Protein AF-X1G395-F1 (afdb_monomer)

Foldseek 3Di:
DVVVVVVVLVVVVVVVVVVVVVLVVVCVVVVADKDKDKDAADPDPDPPCVVPDDDDHQDPVQLVVLQDPPWDWDDDDVRMIMIMGTRDDPVNVVVSVVSSRD

Solvent-accessible surface area (backbone atoms only — not comparable to full-atom values): 6179 Å² total; per-residue (Å²): 114,69,66,59,53,52,51,53,53,50,55,52,50,52,53,53,51,50,57,51,50,52,49,53,53,48,27,64,74,70,72,47,49,60,36,78,47,79,45,76,59,73,86,74,75,56,95,75,58,77,81,72,71,90,76,88,84,67,54,68,71,59,42,59,73,67,54,51,94,78,40,48,77,49,70,76,54,95,49,28,36,40,35,40,33,66,77,19,50,77,63,52,44,50,54,48,52,57,61,55,70,111

Mean predicted aligned error: 9.69 Å

Structure (mmCIF, N/CA/C/O backbone):
data_AF-X1G395-F1
#
_entry.id   AF-X1G395-F1
#
loop_
_atom_site.group_PDB
_atom_site.id
_atom_site.type_symbol
_atom_site.label_atom_id
_atom_site.label_alt_id
_atom_site.label_comp_id
_atom_site.label_asym_id
_atom_site.label_entity_id
_atom_site.label_seq_id
_atom_site.pdbx_PDB_ins_code
_atom_site.Cartn_x
_atom_site.Cartn_y
_atom_site.Cartn_z
_atom_site.occupancy
_atom_site.B_iso_or_equiv
_atom_site.auth_seq_id
_atom_site.auth_comp_id
_atom_site.auth_asym_id
_atom_site.auth_atom_id
_atom_site.pdbx_PDB_model_num
ATOM 1 N N . MET A 1 1 ? 4.518 5.302 30.237 1.00 56.44 1 MET A N 1
ATOM 2 C CA . MET A 1 1 ? 3.521 4.771 29.270 1.00 56.44 1 MET A CA 1
ATOM 3 C C . MET A 1 1 ? 3.435 5.590 27.971 1.00 56.44 1 MET A C 1
ATOM 5 O O . MET A 1 1 ? 3.397 4.990 26.906 1.00 56.44 1 MET A O 1
ATOM 9 N N . LEU A 1 2 ? 3.450 6.933 28.022 1.00 60.09 2 LEU A N 1
ATOM 10 C CA . LEU A 1 2 ? 3.392 7.805 26.828 1.00 60.09 2 LEU A CA 1
ATOM 11 C C . LEU A 1 2 ? 4.622 7.679 25.901 1.00 60.09 2 LEU A C 1
ATOM 13 O O . LEU A 1 2 ? 4.488 7.622 24.681 1.00 60.09 2 LEU A O 1
ATOM 17 N N . GLU A 1 3 ? 5.811 7.588 26.498 1.00 67.56 3 GLU A N 1
ATOM 18 C CA . GLU A 1 3 ? 7.104 7.384 25.821 1.00 67.56 3 GLU A CA 1
ATOM 19 C C . GLU A 1 3 ? 7.132 6.076 25.013 1.00 67.56 3 GLU A C 1
ATOM 21 O O . GLU A 1 3 ? 7.524 6.058 23.849 1.00 67.56 3 GLU A O 1
ATOM 26 N N . PHE A 1 4 ? 6.605 4.993 25.593 1.00 64.38 4 PHE A N 1
ATOM 27 C CA . PHE A 1 4 ? 6.500 3.682 24.947 1.00 64.38 4 PHE A CA 1
ATOM 28 C C . PHE A 1 4 ? 5.599 3.722 23.703 1.00 64.38 4 PHE A C 1
ATOM 30 O O . PHE A 1 4 ? 5.941 3.174 22.658 1.00 64.38 4 PHE A O 1
ATOM 37 N N . TRP A 1 5 ? 4.473 4.440 23.776 1.00 61.09 5 TRP A N 1
ATOM 38 C CA . TRP A 1 5 ? 3.594 4.646 22.623 1.00 61.09 5 TRP A CA 1
ATOM 39 C C . TRP A 1 5 ? 4.253 5.481 21.523 1.00 61.09 5 TRP A C 1
ATOM 41 O O . TRP A 1 5 ? 4.086 5.156 20.349 1.00 61.09 5 TRP A O 1
ATOM 51 N N . LYS A 1 6 ? 5.014 6.527 21.875 1.00 68.56 6 LYS A N 1
ATOM 52 C CA . LYS A 1 6 ? 5.782 7.327 20.905 1.00 68.56 6 LYS A CA 1
ATOM 53 C C . LYS A 1 6 ? 6.865 6.492 20.217 1.00 68.56 6 LYS A C 1
ATOM 55 O O . LYS A 1 6 ? 6.965 6.542 18.993 1.00 68.56 6 LYS A O 1
ATOM 60 N N . ALA A 1 7 ? 7.609 5.686 20.972 1.00 70.06 7 ALA A N 1
ATOM 61 C CA . ALA A 1 7 ? 8.629 4.786 20.435 1.00 70.06 7 ALA A CA 1
ATOM 62 C C . ALA A 1 7 ? 8.023 3.741 19.482 1.00 70.06 7 ALA A C 1
ATOM 64 O O . ALA A 1 7 ? 8.509 3.565 18.367 1.00 70.06 7 ALA A O 1
ATOM 65 N N . MET A 1 8 ? 6.892 3.141 19.863 1.00 66.38 8 MET A N 1
ATOM 66 C CA . MET A 1 8 ? 6.134 2.218 19.011 1.00 66.38 8 MET A CA 1
ATOM 67 C C . MET A 1 8 ? 5.600 2.883 17.735 1.00 66.38 8 MET A C 1
ATOM 69 O O . MET A 1 8 ? 5.618 2.262 16.674 1.00 66.38 8 MET A O 1
ATOM 73 N N . LYS A 1 9 ? 5.128 4.141 17.798 1.00 65.94 9 LYS A N 1
ATOM 74 C CA . LYS A 1 9 ? 4.733 4.890 16.587 1.00 65.94 9 LYS A CA 1
ATOM 75 C C . LYS A 1 9 ? 5.921 5.070 15.645 1.00 65.94 9 LYS A C 1
ATOM 77 O O . LYS A 1 9 ? 5.770 4.880 14.444 1.00 65.94 9 LYS A O 1
ATOM 82 N N . LYS A 1 10 ? 7.074 5.448 16.203 1.00 74.00 10 LYS A N 1
ATOM 83 C CA . LYS A 1 10 ? 8.287 5.761 15.448 1.00 74.00 10 LYS A CA 1
ATOM 84 C C . LYS A 1 10 ? 8.846 4.527 14.740 1.00 74.00 10 LYS A C 1
ATOM 86 O O . LYS A 1 10 ? 9.038 4.579 13.534 1.00 74.00 10 LYS A O 1
ATOM 91 N N . GLN A 1 11 ? 8.985 3.406 15.449 1.00 74.38 11 GLN A N 1
ATOM 92 C CA . GLN A 1 11 ? 9.445 2.142 14.857 1.00 74.38 11 GLN A CA 1
ATOM 93 C C . GLN A 1 11 ? 8.529 1.664 13.721 1.00 74.38 11 GLN A C 1
ATOM 95 O O . GLN A 1 11 ? 9.000 1.266 12.663 1.00 74.38 11 GLN A O 1
ATOM 100 N N . ARG A 1 12 ? 7.205 1.758 13.898 1.00 72.00 12 ARG A N 1
ATOM 101 C CA . ARG A 1 12 ? 6.238 1.374 12.853 1.00 72.00 12 ARG A CA 1
ATOM 102 C C . ARG A 1 12 ? 6.313 2.277 11.627 1.00 72.00 12 ARG A C 1
ATOM 104 O O . ARG A 1 12 ? 6.220 1.790 10.508 1.00 72.00 12 ARG A O 1
ATOM 111 N N . PHE A 1 13 ? 6.498 3.578 11.835 1.00 75.19 13 PHE A N 1
ATOM 112 C CA . PHE A 1 13 ? 6.691 4.525 10.742 1.00 75.19 13 PHE A CA 1
ATOM 113 C C . PHE A 1 13 ? 7.983 4.231 9.966 1.00 75.19 13 PHE A C 1
ATOM 115 O O . PHE A 1 13 ? 7.976 4.234 8.740 1.00 75.19 13 PHE A O 1
ATOM 122 N N . GLU A 1 14 ? 9.068 3.901 10.666 1.00 80.75 14 GLU A N 1
ATOM 123 C CA . GLU A 1 14 ? 10.330 3.482 10.045 1.00 80.75 14 GLU A CA 1
ATOM 124 C C . GLU A 1 14 ? 10.162 2.192 9.222 1.00 80.75 14 GLU A C 1
ATOM 126 O O . GLU A 1 14 ? 10.677 2.102 8.109 1.00 80.75 14 GLU A O 1
ATOM 131 N N . GLU A 1 15 ? 9.385 1.215 9.704 1.00 79.62 15 GLU A N 1
ATOM 132 C CA . GLU A 1 15 ? 9.054 0.006 8.935 1.00 79.62 15 GLU A CA 1
ATOM 133 C C . GLU A 1 15 ? 8.221 0.295 7.676 1.00 79.62 15 GLU A C 1
ATOM 135 O O . GLU A 1 15 ? 8.449 -0.325 6.632 1.00 79.62 15 GLU A O 1
ATOM 140 N N . GLU A 1 16 ? 7.247 1.207 7.761 1.00 78.44 16 GLU A N 1
ATOM 141 C CA . GLU A 1 16 ? 6.434 1.638 6.616 1.00 78.44 16 GLU A CA 1
ATOM 142 C C . GLU A 1 16 ? 7.306 2.295 5.544 1.00 78.44 16 GLU A C 1
ATOM 144 O O . GLU A 1 16 ? 7.259 1.893 4.378 1.00 78.44 16 GLU A O 1
ATOM 149 N N . VAL A 1 17 ? 8.138 3.258 5.952 1.00 82.88 17 VAL A N 1
ATOM 150 C CA . VAL A 1 17 ? 9.069 3.967 5.067 1.00 82.88 17 VAL A CA 1
ATOM 151 C C . VAL A 1 17 ? 10.020 2.979 4.406 1.00 82.88 17 VAL A C 1
ATOM 153 O O . VAL A 1 17 ? 10.112 2.960 3.181 1.00 82.88 17 VAL A O 1
ATOM 156 N N . LYS A 1 18 ? 10.631 2.080 5.184 1.00 87.31 18 LYS A N 1
ATOM 157 C CA . LYS A 1 18 ? 11.569 1.083 4.662 1.00 87.31 18 LYS A CA 1
ATOM 158 C C . LYS A 1 18 ? 10.942 0.196 3.586 1.00 87.31 18 LYS A C 1
ATOM 160 O O . LYS A 1 18 ? 11.543 -0.016 2.540 1.00 87.31 18 LYS A O 1
ATOM 165 N N . LYS A 1 19 ? 9.714 -0.296 3.791 1.00 84.19 19 LYS A N 1
ATOM 166 C CA . LYS A 1 19 ? 9.022 -1.142 2.797 1.00 84.19 19 LYS A CA 1
ATOM 167 C C . LYS A 1 19 ? 8.706 -0.397 1.502 1.00 84.19 19 LYS A C 1
ATOM 169 O O . LYS A 1 19 ? 8.754 -1.001 0.430 1.00 84.19 19 LYS A O 1
ATOM 174 N N . ILE A 1 20 ? 8.359 0.885 1.600 1.00 84.69 20 ILE A N 1
ATOM 175 C CA . ILE A 1 20 ? 8.095 1.733 0.434 1.00 84.69 20 ILE A CA 1
ATOM 176 C C . ILE A 1 20 ? 9.406 2.041 -0.295 1.00 84.69 20 ILE A C 1
ATOM 178 O O . ILE A 1 20 ? 9.467 1.899 -1.513 1.00 84.69 20 ILE A O 1
ATOM 182 N N . GLU A 1 21 ? 10.464 2.397 0.430 1.00 87.75 21 GLU A N 1
ATOM 183 C CA . GLU A 1 21 ? 11.796 2.643 -0.128 1.00 87.75 21 GLU A CA 1
ATOM 184 C C . GLU A 1 21 ? 12.373 1.403 -0.814 1.00 87.75 21 GLU A C 1
ATOM 186 O O . GLU A 1 21 ? 12.909 1.505 -1.917 1.00 87.75 21 GLU A O 1
ATOM 191 N N . ASP A 1 22 ? 12.206 0.222 -0.219 1.00 89.19 22 ASP A N 1
ATOM 192 C CA . ASP A 1 22 ? 12.599 -1.049 -0.826 1.00 89.19 22 ASP A CA 1
ATOM 193 C C . ASP A 1 22 ? 11.880 -1.277 -2.163 1.00 89.19 22 ASP A C 1
ATOM 195 O O . ASP A 1 22 ? 12.493 -1.737 -3.132 1.00 89.19 22 ASP A O 1
ATOM 199 N N . GLU A 1 23 ? 10.592 -0.929 -2.250 1.00 86.44 23 GLU A N 1
ATOM 200 C CA . GLU A 1 23 ? 9.833 -1.032 -3.496 1.00 86.44 23 GLU A CA 1
ATOM 201 C C . GLU A 1 23 ? 10.263 0.021 -4.524 1.00 86.44 23 GLU A C 1
ATOM 203 O O . GLU A 1 23 ? 10.443 -0.329 -5.687 1.00 86.44 23 GLU A O 1
ATOM 208 N N . ILE A 1 24 ? 10.524 1.267 -4.112 1.00 88.94 24 ILE A N 1
ATOM 209 C CA . ILE A 1 24 ? 11.087 2.319 -4.981 1.00 88.94 24 ILE A CA 1
ATOM 210 C C . ILE A 1 24 ? 12.440 1.873 -5.547 1.00 88.94 24 ILE A C 1
ATOM 212 O O . ILE A 1 24 ? 12.723 2.035 -6.734 1.00 88.94 24 ILE A O 1
ATOM 216 N N . ASN A 1 25 ? 13.296 1.296 -4.707 1.00 91.25 25 ASN A N 1
ATOM 217 C CA . ASN A 1 25 ? 14.606 0.816 -5.122 1.00 91.25 25 ASN A CA 1
ATOM 218 C C . ASN A 1 25 ? 14.483 -0.349 -6.107 1.00 91.25 25 ASN A C 1
ATOM 220 O O . ASN A 1 25 ? 15.198 -0.382 -7.110 1.00 91.25 25 ASN A O 1
ATOM 224 N N . ARG A 1 26 ? 13.556 -1.284 -5.873 1.00 88.50 26 ARG A N 1
ATOM 225 C CA . ARG A 1 26 ? 13.257 -2.358 -6.829 1.00 88.50 26 ARG A CA 1
ATOM 226 C C . ARG A 1 26 ? 12.695 -1.818 -8.139 1.00 88.50 26 ARG A C 1
ATOM 228 O O . ARG A 1 26 ? 13.162 -2.233 -9.195 1.00 88.50 26 ARG A O 1
ATOM 235 N N . SER A 1 27 ? 11.765 -0.871 -8.087 1.00 89.31 27 SER A N 1
ATOM 236 C CA . SER A 1 27 ? 11.140 -0.295 -9.276 1.00 89.31 27 SER A CA 1
ATOM 237 C C . SER A 1 27 ? 12.166 0.410 -10.163 1.00 89.31 27 SER A C 1
ATOM 239 O O . SER A 1 27 ? 12.140 0.241 -11.378 1.00 89.31 27 SER A O 1
ATOM 241 N N . LYS A 1 28 ? 13.128 1.121 -9.556 1.00 91.00 28 LYS A N 1
ATOM 242 C CA . LYS A 1 28 ? 14.273 1.725 -10.255 1.00 91.00 28 LYS A CA 1
ATOM 243 C C . LYS A 1 28 ? 15.210 0.674 -10.852 1.00 91.00 28 LYS A C 1
ATOM 245 O O . LYS A 1 28 ? 15.610 0.811 -12.001 1.00 91.00 28 LYS A O 1
ATOM 250 N N . ARG A 1 29 ? 15.553 -0.375 -10.094 1.00 91.81 29 ARG A N 1
ATOM 251 C CA . ARG A 1 29 ? 16.467 -1.446 -10.547 1.00 91.81 29 ARG A CA 1
ATOM 252 C C . ARG A 1 29 ? 15.907 -2.252 -11.716 1.00 91.81 29 ARG A C 1
ATOM 254 O O . ARG A 1 29 ? 16.656 -2.619 -12.609 1.00 91.81 29 ARG A O 1
ATOM 261 N N . PHE A 1 30 ? 14.610 -2.540 -11.692 1.00 88.81 30 PHE A N 1
ATOM 262 C CA . PHE A 1 30 ? 13.944 -3.397 -12.675 1.00 88.81 30 PHE A CA 1
ATOM 263 C C . PHE A 1 30 ? 13.097 -2.613 -13.689 1.00 88.81 30 PHE A C 1
ATOM 265 O O . PHE A 1 30 ? 12.371 -3.223 -14.467 1.00 88.81 30 PHE A O 1
ATOM 272 N N . ASN A 1 31 ? 13.178 -1.279 -13.671 1.00 90.81 31 ASN A N 1
ATOM 273 C CA . ASN A 1 31 ? 12.470 -0.366 -14.567 1.00 90.81 31 ASN A CA 1
ATOM 274 C C . ASN A 1 31 ? 10.963 -0.670 -14.713 1.00 90.81 31 ASN A C 1
ATOM 276 O O . ASN A 1 31 ? 10.451 -0.836 -15.820 1.00 90.81 31 ASN A O 1
ATOM 280 N N . TYR A 1 32 ? 10.244 -0.757 -13.590 1.00 88.75 32 TYR A N 1
ATOM 281 C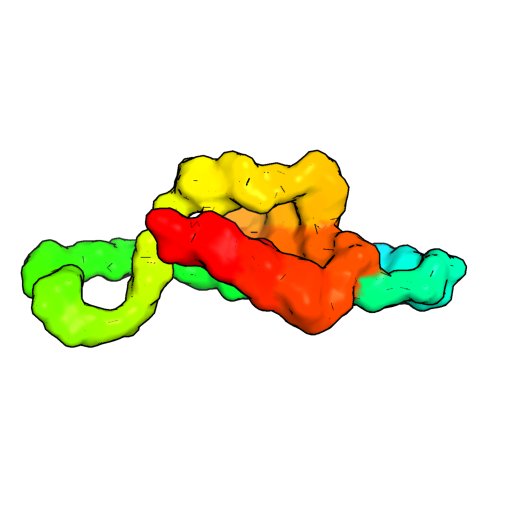 CA . TYR A 1 32 ? 8.785 -0.919 -13.584 1.00 88.75 32 TYR A CA 1
ATOM 282 C C . TYR A 1 32 ? 8.081 0.184 -12.793 1.00 88.75 32 TYR A C 1
ATOM 284 O O . TYR A 1 32 ? 8.650 0.807 -11.899 1.00 88.75 32 TYR A O 1
ATOM 292 N N . SER A 1 33 ? 6.802 0.394 -13.105 1.00 87.44 33 SER A N 1
ATOM 293 C CA . SER A 1 33 ? 5.901 1.240 -12.315 1.00 87.44 33 SER A CA 1
ATOM 294 C C . SER A 1 33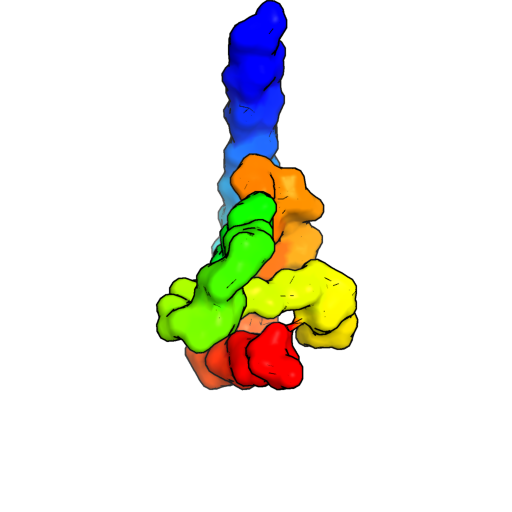 ? 5.151 0.403 -11.286 1.00 87.44 33 SER A C 1
ATOM 296 O O . SER A 1 33 ? 4.836 -0.759 -11.537 1.00 87.44 33 SER A O 1
ATOM 298 N N . PHE A 1 34 ? 4.853 0.980 -10.129 1.00 89.88 34 PHE A N 1
ATOM 299 C CA . PHE A 1 34 ? 4.064 0.322 -9.095 1.00 89.88 34 PHE A CA 1
ATOM 300 C C . PHE A 1 34 ? 3.046 1.286 -8.496 1.00 89.88 34 PHE A C 1
ATOM 302 O O . PHE A 1 34 ? 3.217 2.506 -8.538 1.00 89.88 34 PHE A O 1
ATOM 309 N N . GLY A 1 35 ? 1.978 0.724 -7.939 1.00 86.25 35 GLY A N 1
ATOM 310 C CA . GLY A 1 35 ? 0.941 1.472 -7.242 1.00 86.25 35 GLY A CA 1
ATOM 311 C C . GLY A 1 35 ? 1.024 1.282 -5.735 1.00 86.25 35 GLY A C 1
ATOM 312 O O . GLY A 1 35 ? 1.341 0.195 -5.259 1.00 86.25 35 GLY A O 1
ATOM 313 N N . ILE A 1 36 ? 0.673 2.322 -4.982 1.00 84.75 36 ILE A N 1
ATOM 314 C CA . ILE A 1 36 ? 0.404 2.217 -3.547 1.00 84.75 36 ILE A CA 1
ATOM 315 C C . ILE A 1 36 ? -1.050 2.620 -3.318 1.00 84.75 36 ILE A C 1
ATOM 317 O O . ILE A 1 36 ? -1.491 3.676 -3.773 1.00 84.75 36 ILE A O 1
ATOM 321 N N . ILE A 1 37 ? -1.796 1.780 -2.608 1.00 83.19 37 ILE A N 1
ATOM 322 C CA . ILE A 1 37 ? -3.146 2.078 -2.142 1.00 83.19 37 ILE A CA 1
ATOM 323 C C . ILE A 1 37 ? -3.120 2.123 -0.623 1.00 83.19 37 ILE A C 1
ATOM 325 O O . ILE A 1 37 ? -2.649 1.199 0.038 1.00 83.19 37 ILE A O 1
ATOM 329 N N . VAL A 1 38 ? -3.654 3.213 -0.086 1.00 80.19 38 VAL A N 1
ATOM 330 C CA . VAL A 1 38 ? -3.811 3.432 1.346 1.00 80.19 38 VAL A CA 1
ATOM 331 C C . VAL A 1 38 ? -5.285 3.255 1.682 1.00 80.19 38 VAL A C 1
ATOM 333 O O . VAL A 1 38 ? -6.138 3.904 1.078 1.00 80.19 38 VAL A O 1
ATOM 336 N N . VAL A 1 39 ? -5.586 2.355 2.614 1.00 75.81 39 VAL A N 1
ATOM 337 C CA . VAL A 1 39 ? -6.951 2.050 3.049 1.00 75.81 39 VAL A CA 1
ATOM 338 C C . VAL A 1 39 ? -7.076 2.376 4.529 1.00 75.81 39 VAL A C 1
ATOM 340 O O . VAL A 1 39 ? -6.498 1.690 5.371 1.00 75.81 39 VAL A O 1
ATOM 343 N N . ASP A 1 40 ? -7.852 3.407 4.842 1.00 71.94 40 ASP A N 1
ATOM 344 C CA . ASP A 1 40 ? -8.168 3.784 6.217 1.00 71.94 40 ASP A CA 1
ATOM 345 C C . ASP A 1 40 ? -9.411 3.029 6.716 1.00 71.94 40 ASP A C 1
ATOM 347 O O . ASP A 1 40 ? -10.471 3.027 6.091 1.00 71.94 40 ASP A O 1
ATOM 351 N N . ILE A 1 41 ? -9.279 2.375 7.869 1.00 66.81 41 ILE A N 1
ATOM 352 C CA . ILE A 1 41 ? -10.355 1.688 8.579 1.00 66.81 41 ILE A CA 1
ATOM 353 C C . ILE A 1 41 ? -11.085 2.724 9.433 1.00 66.81 41 ILE A C 1
ATOM 355 O O . ILE A 1 41 ? -10.594 3.170 10.476 1.00 66.81 41 ILE A O 1
ATOM 359 N N . SER A 1 42 ? -12.302 3.070 9.026 1.00 62.12 42 SER A N 1
ATOM 360 C CA . SER A 1 42 ? -13.224 3.788 9.902 1.00 62.12 42 SER A CA 1
ATOM 361 C C . SER A 1 42 ? -13.762 2.838 10.979 1.00 62.12 42 SER A C 1
ATOM 363 O O . SER A 1 42 ? -14.281 1.771 10.662 1.00 62.12 42 SER A O 1
ATOM 365 N N . LEU A 1 43 ? -13.660 3.223 12.258 1.00 56.03 43 LEU A N 1
ATOM 366 C CA . LEU A 1 43 ? -14.378 2.551 13.358 1.00 56.03 43 LEU A CA 1
ATOM 367 C C . LEU A 1 43 ? -15.850 2.982 13.441 1.00 56.03 43 LEU A C 1
ATOM 369 O O . LEU A 1 43 ? -16.626 2.373 14.173 1.00 56.03 43 LEU A O 1
ATOM 373 N N . ALA A 1 44 ? -16.240 4.034 12.723 1.00 51.34 44 ALA A N 1
ATOM 374 C CA . ALA A 1 44 ? -17.624 4.458 12.656 1.00 51.34 44 ALA A CA 1
ATOM 375 C C . ALA A 1 44 ? -18.332 3.646 11.566 1.00 51.34 44 ALA A C 1
ATOM 377 O O . ALA A 1 44 ? -18.315 4.017 10.396 1.00 51.34 44 ALA A O 1
ATOM 378 N N . ALA A 1 45 ? -18.979 2.552 11.958 1.00 49.22 45 ALA A N 1
ATOM 379 C CA . ALA A 1 45 ? -20.258 2.226 11.348 1.00 49.22 45 ALA A CA 1
ATOM 380 C C . ALA A 1 45 ? -21.310 3.007 12.151 1.00 49.22 45 AL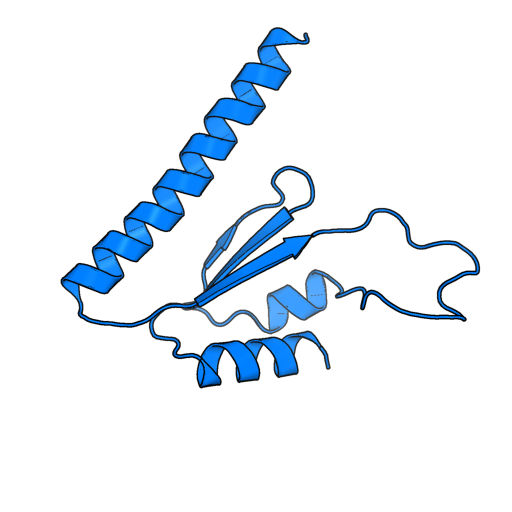A A C 1
ATOM 382 O O . ALA A 1 45 ? -21.591 2.633 13.293 1.00 49.22 45 ALA A O 1
ATOM 383 N N . PRO A 1 46 ? -21.851 4.128 11.645 1.00 42.19 46 PRO A N 1
ATOM 384 C CA . PRO A 1 46 ? -22.908 4.809 12.364 1.00 42.19 46 PRO A CA 1
ATOM 385 C C . PRO A 1 46 ? -24.150 3.917 12.303 1.00 42.19 46 PRO A C 1
ATOM 387 O O . PRO A 1 46 ? -24.674 3.659 11.217 1.00 42.19 46 PRO A O 1
ATOM 390 N N . LYS A 1 47 ? -24.612 3.435 13.466 1.00 44.41 47 LYS A N 1
ATOM 391 C CA . LYS A 1 47 ? -25.939 2.826 13.643 1.00 44.41 47 LYS A CA 1
ATOM 392 C C . LYS A 1 47 ? -26.990 3.861 13.199 1.00 44.41 47 LYS A C 1
ATOM 394 O O . LYS A 1 47 ? -27.421 4.669 14.007 1.00 44.41 47 LYS A O 1
ATOM 399 N N . GLY A 1 48 ? -27.314 3.905 11.904 1.00 41.69 48 GLY A N 1
ATOM 400 C CA . GLY A 1 48 ? -28.340 4.782 11.322 1.00 41.69 48 GLY A CA 1
ATOM 401 C C . GLY A 1 48 ? -27.934 5.622 10.097 1.00 41.69 48 GLY A C 1
ATOM 402 O O . GLY A 1 48 ? -28.813 5.982 9.326 1.00 41.69 48 GLY A O 1
ATOM 403 N N . ILE A 1 49 ? -26.643 5.902 9.850 1.00 40.78 49 ILE A N 1
ATOM 404 C CA . ILE A 1 49 ? -26.194 6.837 8.775 1.00 40.78 49 ILE A CA 1
ATOM 405 C C . ILE A 1 49 ? -25.568 6.103 7.561 1.00 40.78 49 ILE A C 1
ATOM 407 O O . ILE A 1 49 ? -25.116 6.721 6.602 1.00 40.78 49 ILE A O 1
ATOM 411 N N . SER A 1 50 ? -25.629 4.765 7.504 1.00 45.62 50 SER A N 1
ATOM 412 C CA . SER A 1 50 ? -25.445 4.038 6.229 1.00 45.62 50 SER A CA 1
ATOM 413 C C . SER A 1 50 ? -26.513 4.397 5.185 1.00 45.62 50 SER A C 1
ATOM 415 O O . SER A 1 50 ? -26.304 4.175 3.996 1.00 45.62 50 SER A O 1
ATOM 417 N N . ALA A 1 51 ? -27.637 4.970 5.625 1.00 41.44 51 ALA A N 1
ATOM 418 C CA . ALA A 1 51 ? -28.793 5.279 4.795 1.00 41.44 51 ALA A CA 1
ATOM 419 C C . ALA A 1 51 ? -28.651 6.552 3.929 1.00 41.44 51 ALA A C 1
ATOM 421 O O . ALA A 1 51 ? -29.483 6.755 3.054 1.00 41.44 51 ALA A O 1
ATOM 422 N N . LEU A 1 52 ? -27.619 7.392 4.132 1.00 38.66 52 LEU A N 1
ATOM 423 C CA . LEU A 1 52 ? -27.471 8.697 3.447 1.00 38.66 52 LEU A CA 1
ATOM 424 C C . LEU A 1 52 ? -26.168 8.893 2.622 1.00 38.66 52 LEU A C 1
ATOM 426 O O . LEU A 1 52 ? -26.127 9.835 1.838 1.00 38.66 52 LEU A O 1
ATOM 430 N N . MET A 1 53 ? -25.171 7.980 2.697 1.00 44.47 53 MET A N 1
ATOM 431 C CA . MET A 1 53 ? -23.852 8.001 1.983 1.00 44.47 53 MET A CA 1
ATOM 432 C C . MET A 1 53 ? -22.932 9.223 2.306 1.00 44.47 53 MET A C 1
ATOM 434 O O . MET A 1 53 ? -23.443 10.196 2.845 1.00 44.47 53 MET A O 1
ATOM 438 N N . PRO A 1 54 ? -21.597 9.275 2.008 1.00 44.19 54 PRO A N 1
ATOM 439 C CA . PRO A 1 54 ? -20.685 8.318 1.357 1.00 44.19 54 PRO A CA 1
ATOM 440 C C . PRO A 1 54 ? -19.317 8.098 2.072 1.00 44.19 54 PRO A C 1
ATOM 442 O O . PRO A 1 54 ? -18.809 8.922 2.825 1.00 44.19 54 PRO A O 1
ATOM 445 N N . GLY A 1 55 ? -18.666 6.978 1.752 1.00 45.34 55 GLY A N 1
ATOM 446 C CA . GLY A 1 55 ? -17.372 6.561 2.309 1.00 45.34 55 GLY A CA 1
ATOM 447 C C . GLY A 1 55 ? -17.336 5.043 2.351 1.00 45.34 55 GLY A C 1
ATOM 448 O O . GLY A 1 55 ? -17.525 4.443 3.405 1.00 45.34 55 GLY A O 1
ATOM 449 N N . LYS A 1 56 ? -17.259 4.426 1.162 1.00 54.72 56 LYS A N 1
ATOM 450 C CA . LYS A 1 56 ? -17.536 2.997 0.960 1.00 54.72 56 LYS A CA 1
ATOM 451 C C . LYS A 1 56 ? -16.718 2.144 1.931 1.00 54.72 56 LYS A C 1
ATOM 453 O O . LYS A 1 56 ? -15.494 2.092 1.849 1.00 54.72 56 LYS A O 1
ATOM 458 N N . THR A 1 57 ? -17.413 1.475 2.844 1.00 57.03 57 THR A N 1
ATOM 459 C CA . THR A 1 57 ? -16.814 0.555 3.805 1.00 57.03 57 THR A CA 1
ATOM 460 C C . THR A 1 57 ? -16.430 -0.726 3.073 1.00 57.03 57 THR A C 1
ATOM 462 O O . THR A 1 57 ? -17.298 -1.473 2.633 1.00 57.03 57 THR A O 1
ATOM 465 N N . ILE A 1 58 ? -15.131 -0.979 2.914 1.00 61.56 58 ILE A N 1
ATOM 466 C CA . ILE A 1 58 ? -14.643 -2.231 2.329 1.00 61.56 58 ILE A CA 1
ATOM 467 C C . ILE A 1 58 ? -14.422 -3.228 3.464 1.00 61.56 58 ILE A C 1
ATOM 469 O O . ILE A 1 58 ? -13.664 -2.965 4.399 1.00 61.56 58 ILE A O 1
ATOM 473 N N . SER A 1 59 ? -15.067 -4.393 3.382 1.00 64.75 59 SER A N 1
ATOM 474 C CA . SER A 1 59 ? -14.769 -5.496 4.297 1.00 64.75 59 SER A CA 1
ATOM 475 C C . SER A 1 59 ? -13.330 -5.966 4.085 1.00 64.75 59 SER A C 1
ATOM 477 O O . SER A 1 59 ? -12.946 -6.338 2.974 1.00 64.75 59 SER A O 1
ATOM 479 N N . PHE A 1 60 ? -12.538 -6.012 5.159 1.00 66.31 60 PHE A N 1
ATOM 480 C CA . PHE A 1 60 ? -11.152 -6.491 5.114 1.00 66.31 60 PHE A CA 1
ATOM 481 C C . PHE A 1 60 ? -11.040 -7.901 4.508 1.00 66.31 60 PHE A C 1
ATOM 483 O O . PHE A 1 60 ? -10.083 -8.206 3.799 1.00 66.31 60 PHE A O 1
ATOM 490 N N . HIS A 1 61 ? -12.031 -8.764 4.747 1.00 65.94 61 HIS A N 1
ATOM 491 C CA . HIS A 1 61 ? -12.046 -10.129 4.217 1.00 65.94 61 HIS A CA 1
ATOM 492 C C . HIS A 1 61 ? -12.264 -10.164 2.700 1.00 65.94 61 HIS A C 1
ATOM 494 O O . HIS A 1 61 ? -11.659 -10.993 2.023 1.00 65.94 61 HIS A O 1
ATOM 500 N N . LEU A 1 62 ? -13.078 -9.251 2.160 1.00 68.06 62 LEU A N 1
ATOM 501 C CA . LEU A 1 62 ? -13.264 -9.097 0.713 1.00 68.06 62 LEU A CA 1
ATOM 502 C C . LEU A 1 62 ? -12.012 -8.503 0.064 1.00 68.06 62 LEU A C 1
ATOM 504 O O . LEU A 1 62 ? -11.515 -9.047 -0.918 1.00 68.06 62 LEU A O 1
ATOM 508 N N . MET A 1 63 ? -11.432 -7.469 0.681 1.00 72.88 63 MET A N 1
ATOM 509 C CA . MET A 1 63 ? -10.175 -6.871 0.229 1.00 72.88 63 MET A CA 1
ATOM 510 C C . MET A 1 63 ? -9.067 -7.925 0.125 1.00 72.88 63 MET A C 1
ATOM 512 O O . MET A 1 63 ? -8.450 -8.060 -0.927 1.00 72.88 63 MET A O 1
ATOM 516 N N . ARG A 1 64 ? -8.858 -8.732 1.177 1.00 73.06 64 ARG A N 1
ATOM 517 C CA . ARG A 1 64 ? -7.809 -9.764 1.213 1.00 73.06 64 ARG A CA 1
ATOM 518 C C . ARG A 1 64 ? -7.967 -10.822 0.115 1.00 73.06 64 ARG A C 1
ATOM 520 O O . ARG A 1 64 ? -6.959 -11.289 -0.397 1.00 73.06 64 ARG A O 1
ATOM 527 N N . LYS A 1 65 ? -9.197 -11.175 -0.279 1.00 78.94 65 LYS A N 1
ATOM 528 C CA . LYS A 1 65 ? -9.459 -12.122 -1.383 1.00 78.94 65 LYS A CA 1
ATOM 529 C C . LYS A 1 65 ? -9.087 -11.571 -2.764 1.00 78.94 65 LYS A C 1
ATOM 531 O O . LYS A 1 65 ? -8.951 -12.344 -3.707 1.00 78.94 65 LYS A O 1
ATOM 536 N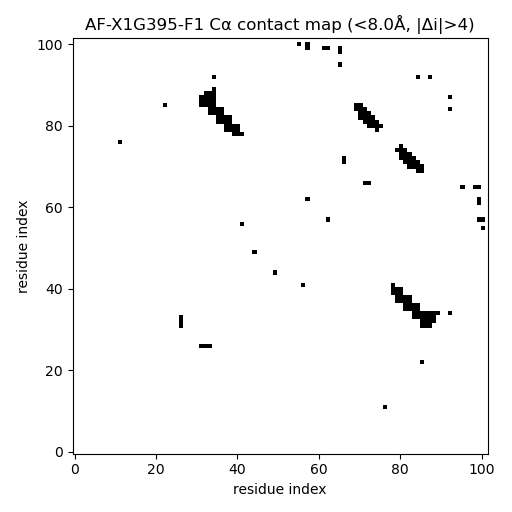 N . HIS A 1 66 ? -8.967 -10.254 -2.907 1.00 75.56 66 HIS A N 1
ATOM 537 C CA . HIS A 1 66 ? -8.675 -9.594 -4.184 1.00 75.56 66 HIS A CA 1
ATOM 538 C C . HIS A 1 66 ? -7.218 -9.144 -4.329 1.00 75.56 66 HIS A C 1
ATOM 540 O O . HIS A 1 66 ? -6.824 -8.698 -5.410 1.00 75.56 66 HIS A O 1
ATOM 546 N N . ILE A 1 67 ? -6.422 -9.328 -3.276 1.00 79.88 67 ILE A N 1
ATOM 547 C CA . ILE A 1 67 ? -4.968 -9.155 -3.265 1.00 79.88 67 ILE A CA 1
ATOM 548 C C . ILE A 1 67 ? -4.348 -10.372 -3.953 1.00 79.88 67 ILE A C 1
ATOM 550 O O . ILE A 1 67 ? -4.551 -11.512 -3.534 1.00 79.88 67 ILE A O 1
ATOM 554 N N . ARG A 1 68 ? -3.643 -10.134 -5.060 1.00 78.19 68 ARG A N 1
ATOM 555 C CA . ARG A 1 68 ? -2.930 -11.176 -5.809 1.00 78.19 68 ARG A CA 1
ATOM 556 C C . ARG A 1 68 ? -1.669 -11.587 -5.048 1.00 78.19 6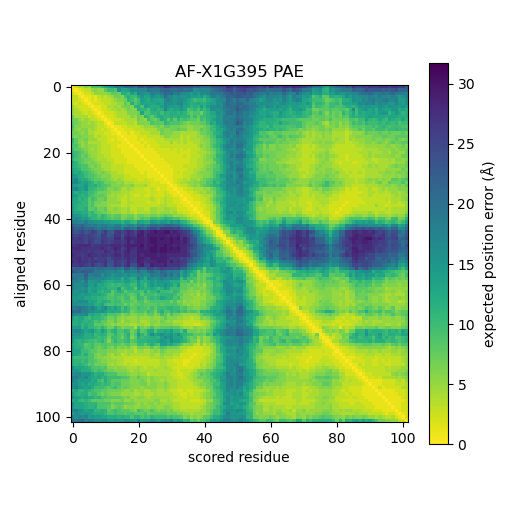8 ARG A C 1
ATOM 558 O O . ARG A 1 68 ? -1.167 -10.834 -4.225 1.00 78.19 68 ARG A O 1
ATOM 565 N N . GLY A 1 69 ? -1.108 -12.757 -5.360 1.00 76.62 69 GLY A N 1
ATOM 566 C CA . GLY A 1 69 ? 0.080 -13.277 -4.661 1.00 76.62 69 GLY A CA 1
ATOM 567 C C . GLY A 1 69 ? 1.322 -12.373 -4.721 1.00 76.62 69 GLY A C 1
ATOM 568 O O . GLY A 1 69 ? 2.169 -12.451 -3.838 1.00 76.62 69 GLY A O 1
ATOM 569 N N . TYR A 1 70 ? 1.418 -11.498 -5.726 1.00 80.31 70 TYR A N 1
ATOM 570 C CA . TYR A 1 70 ? 2.504 -10.520 -5.859 1.00 80.31 70 TYR A CA 1
ATOM 571 C C . TYR A 1 70 ? 2.218 -9.186 -5.150 1.00 80.31 70 TYR A C 1
ATOM 573 O O . TYR A 1 70 ? 3.144 -8.408 -4.926 1.00 80.31 70 TYR A O 1
ATOM 581 N N . ASP A 1 71 ? 0.962 -8.922 -4.785 1.00 82.75 71 ASP A N 1
ATOM 582 C CA . ASP A 1 71 ? 0.559 -7.695 -4.104 1.00 82.75 71 ASP A CA 1
ATOM 583 C C . ASP A 1 71 ? 0.979 -7.784 -2.629 1.00 82.75 71 ASP A C 1
ATOM 585 O O . ASP A 1 71 ? 0.722 -8.778 -1.943 1.00 82.75 71 ASP A O 1
ATOM 589 N N . LYS A 1 72 ? 1.621 -6.738 -2.104 1.00 83.94 72 LYS A N 1
ATOM 590 C CA . LYS A 1 72 ? 2.066 -6.720 -0.705 1.00 83.94 72 LYS A CA 1
ATOM 591 C C . LYS A 1 72 ? 1.059 -5.962 0.146 1.00 83.94 72 LYS A C 1
ATOM 593 O O . LYS A 1 72 ? 0.902 -4.754 -0.009 1.00 83.94 72 LYS A O 1
ATOM 598 N N . LEU A 1 73 ? 0.428 -6.661 1.085 1.00 82.94 73 LEU A N 1
ATOM 599 C CA . LEU A 1 73 ? -0.424 -6.077 2.121 1.00 82.94 73 LEU A CA 1
ATOM 600 C C . LEU A 1 73 ? 0.365 -5.930 3.425 1.00 82.94 73 LEU A C 1
ATOM 602 O O . LEU A 1 73 ? 0.920 -6.912 3.917 1.00 82.94 73 LEU A O 1
ATOM 606 N N . PHE A 1 74 ? 0.376 -4.739 4.022 1.00 80.12 74 PHE A N 1
ATOM 607 C CA . PHE A 1 74 ? 0.922 -4.536 5.367 1.00 80.12 74 PHE A CA 1
ATOM 608 C C . PHE A 1 74 ? 0.052 -3.604 6.217 1.00 80.12 74 PHE A C 1
ATOM 610 O O . PHE A 1 74 ? -0.628 -2.713 5.707 1.00 80.12 74 PHE A O 1
ATOM 617 N N . GLY A 1 75 ? 0.051 -3.859 7.527 1.00 71.00 75 GLY A N 1
ATOM 618 C CA . GLY A 1 75 ? -0.844 -3.243 8.505 1.00 71.00 75 GLY A CA 1
ATOM 619 C C . GLY A 1 75 ? -1.682 -4.286 9.268 1.00 71.00 75 GLY A C 1
ATOM 620 O O . GLY A 1 75 ? -1.485 -5.487 9.074 1.00 71.00 75 GLY A O 1
ATOM 621 N N . PRO A 1 76 ? -2.619 -3.849 10.129 1.00 65.75 76 PRO A N 1
ATOM 622 C CA . PRO A 1 76 ? -3.029 -2.459 10.304 1.00 65.75 76 PRO A CA 1
ATOM 623 C C . PRO A 1 76 ? -2.065 -1.672 11.201 1.00 65.75 76 PRO A C 1
ATOM 625 O O . PRO A 1 76 ? -1.823 -2.037 12.351 1.00 65.75 76 PRO A O 1
ATOM 628 N N . PHE A 1 77 ? -1.583 -0.532 10.709 1.00 66.69 77 PHE A N 1
ATOM 629 C CA . PHE A 1 77 ? -0.852 0.453 11.506 1.00 66.69 77 PHE A CA 1
ATOM 630 C C . PHE A 1 77 ? -1.752 1.671 11.704 1.00 66.69 77 PHE A C 1
ATOM 632 O O . PHE A 1 77 ? -2.197 2.272 10.739 1.00 66.69 77 PHE A O 1
ATOM 639 N N . PHE A 1 78 ? -2.117 2.001 12.946 1.00 67.06 78 PHE A N 1
ATOM 640 C CA . PHE A 1 78 ? -3.041 3.113 13.242 1.00 67.06 78 PHE A CA 1
ATOM 641 C C . PHE A 1 78 ? -4.336 3.108 12.412 1.00 67.06 78 PHE A C 1
ATOM 643 O O . PHE A 1 78 ? -4.785 4.159 11.970 1.00 67.06 78 PHE A O 1
ATOM 650 N N . LYS A 1 79 ? -4.960 1.931 12.242 1.00 68.00 79 LYS A N 1
ATOM 651 C CA . LYS A 1 79 ? -6.177 1.744 11.427 1.00 68.00 79 LYS A CA 1
ATOM 652 C C . LYS A 1 79 ? -5.962 1.961 9.927 1.00 68.00 79 LYS A C 1
ATOM 654 O O . LYS A 1 79 ? -6.931 2.140 9.211 1.00 68.00 79 LYS A O 1
ATOM 659 N N . ARG A 1 80 ? -4.729 1.907 9.440 1.00 72.69 80 ARG A N 1
ATOM 660 C CA . ARG A 1 80 ? -4.397 2.030 8.025 1.00 72.69 80 ARG A CA 1
ATOM 661 C C . ARG A 1 80 ? -3.791 0.732 7.514 1.00 72.69 80 ARG A C 1
ATOM 663 O O . ARG A 1 80 ? -2.906 0.157 8.151 1.00 72.69 80 ARG A O 1
ATOM 670 N N . TYR A 1 81 ? -4.284 0.272 6.375 1.00 79.50 81 TYR A N 1
ATOM 671 C CA . TYR A 1 81 ? -3.645 -0.756 5.569 1.00 79.50 81 TYR A CA 1
ATOM 672 C C . TYR A 1 81 ? -2.973 -0.109 4.371 1.00 79.50 81 TYR A C 1
ATOM 674 O O . TYR A 1 81 ? -3.510 0.814 3.759 1.00 79.50 81 TYR A O 1
ATOM 682 N N . TYR A 1 82 ? -1.822 -0.651 4.008 1.00 81.75 82 TYR A N 1
ATOM 683 C CA . TYR A 1 82 ? -1.116 -0.294 2.795 1.00 81.75 82 TYR A CA 1
ATOM 684 C C . TYR A 1 82 ? -1.070 -1.506 1.879 1.00 81.75 82 TYR A C 1
ATOM 686 O O . TYR A 1 82 ? -0.777 -2.624 2.312 1.00 81.75 82 TYR A O 1
ATOM 694 N N . ILE A 1 83 ? -1.364 -1.270 0.609 1.00 86.00 83 ILE A N 1
ATOM 695 C CA . ILE A 1 83 ? -1.318 -2.271 -0.446 1.00 86.00 83 ILE A CA 1
ATOM 696 C C . ILE A 1 83 ? -0.355 -1.750 -1.499 1.00 86.00 83 ILE A C 1
ATOM 698 O O . ILE A 1 83 ? -0.625 -0.737 -2.143 1.00 86.00 83 ILE A O 1
ATOM 702 N N . ILE A 1 84 ? 0.769 -2.430 -1.664 1.00 87.06 84 ILE A N 1
ATOM 703 C CA . ILE A 1 84 ? 1.684 -2.196 -2.776 1.00 87.06 84 ILE A CA 1
ATOM 704 C C . ILE A 1 84 ? 1.290 -3.153 -3.895 1.00 87.06 84 ILE A C 1
ATOM 706 O O . ILE A 1 84 ? 1.161 -4.356 -3.668 1.00 87.06 84 ILE A O 1
ATOM 710 N N . LEU A 1 85 ? 1.121 -2.602 -5.090 1.00 88.50 85 LEU A N 1
ATOM 711 C CA . LEU A 1 85 ? 0.830 -3.307 -6.331 1.00 88.50 85 LEU A CA 1
ATOM 712 C C . LEU A 1 85 ? 2.071 -3.208 -7.232 1.00 88.50 85 LEU A C 1
ATOM 714 O O . LEU A 1 85 ? 2.218 -2.207 -7.946 1.00 88.50 85 LEU A O 1
ATOM 718 N N . PRO A 1 86 ? 3.004 -4.178 -7.179 1.00 86.50 86 PRO A N 1
ATOM 719 C CA . PRO A 1 86 ? 4.177 -4.179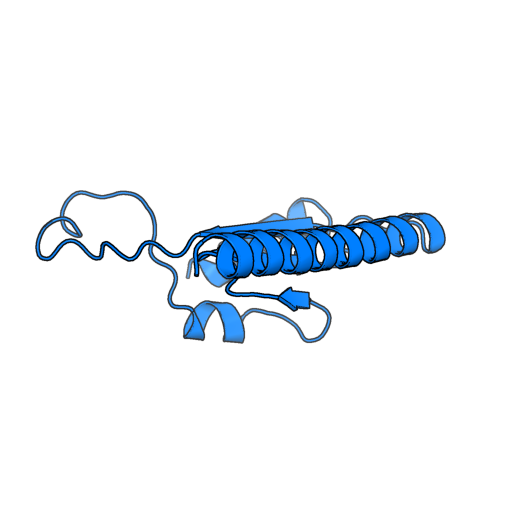 -8.045 1.00 86.50 86 PRO A CA 1
ATOM 720 C C . PRO A 1 86 ? 3.766 -4.279 -9.515 1.00 86.50 86 PRO A C 1
ATOM 722 O O . PRO A 1 86 ? 2.703 -4.817 -9.831 1.00 86.50 86 PRO A O 1
ATOM 725 N N . GLN A 1 87 ? 4.614 -3.772 -10.415 1.00 87.00 87 GLN A N 1
ATOM 726 C CA . GLN A 1 87 ? 4.421 -3.874 -11.873 1.00 87.00 87 GLN A CA 1
ATOM 727 C C . GLN A 1 87 ? 3.025 -3.433 -12.353 1.00 87.00 87 GLN A C 1
ATOM 729 O O . GLN A 1 87 ? 2.478 -3.966 -13.315 1.00 87.00 87 GLN A O 1
ATOM 734 N N . SER A 1 88 ? 2.428 -2.474 -11.651 1.00 86.25 88 SER A N 1
ATOM 735 C CA . SER A 1 88 ? 1.087 -1.977 -11.928 1.00 86.25 88 SER A CA 1
ATOM 736 C C . SER A 1 88 ? 1.171 -0.534 -12.393 1.00 86.25 88 SER A C 1
ATOM 738 O O . SER A 1 88 ? 1.676 0.342 -11.689 1.00 86.25 88 SER A O 1
ATOM 740 N N . ASP A 1 89 ? 0.653 -0.294 -13.589 1.00 84.75 89 ASP A N 1
ATOM 741 C CA . ASP A 1 89 ? 0.427 1.029 -14.145 1.00 84.75 89 ASP A CA 1
ATOM 742 C C . ASP A 1 89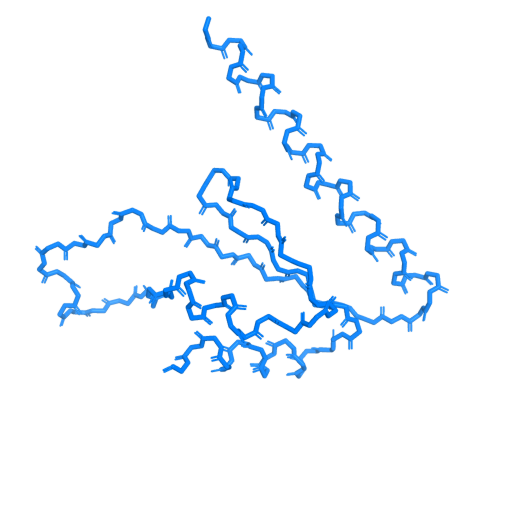 ? -0.887 1.630 -13.606 1.00 84.75 89 ASP A C 1
ATOM 744 O O . ASP A 1 89 ? -1.612 1.023 -12.808 1.00 84.75 89 ASP A O 1
ATOM 748 N N . ARG A 1 90 ? -1.235 2.845 -14.050 1.00 84.06 90 ARG A N 1
ATOM 749 C CA . ARG A 1 90 ? -2.483 3.509 -13.628 1.00 84.06 90 ARG A CA 1
ATOM 750 C C . ARG A 1 90 ? -3.722 2.653 -13.914 1.00 84.06 90 ARG A C 1
ATOM 752 O O . ARG A 1 90 ? -4.649 2.643 -13.102 1.00 84.06 90 ARG A O 1
ATOM 759 N N . ASN A 1 91 ? -3.729 1.915 -15.024 1.00 85.62 91 ASN A N 1
ATOM 760 C CA . ASN A 1 91 ? -4.841 1.044 -15.388 1.00 85.62 91 ASN A CA 1
ATOM 761 C C . ASN A 1 91 ? -4.931 -0.168 -14.456 1.00 85.62 91 ASN A C 1
ATOM 763 O O . ASN A 1 91 ? -6.017 -0.468 -13.962 1.00 85.62 91 ASN A O 1
ATOM 767 N N . GLY A 1 92 ? -3.801 -0.804 -14.130 1.00 82.62 92 GLY A N 1
ATOM 768 C CA . GLY A 1 92 ? -3.733 -1.894 -13.156 1.00 82.62 92 GLY A CA 1
ATOM 769 C C . GLY A 1 92 ? -4.227 -1.482 -11.766 1.00 82.62 92 GLY A C 1
ATOM 770 O O . GLY A 1 92 ? -5.017 -2.201 -11.146 1.00 82.62 92 GLY A O 1
ATOM 771 N N . VAL A 1 93 ? -3.853 -0.283 -11.309 1.00 84.19 93 VAL A N 1
ATOM 772 C CA . VAL A 1 93 ? -4.339 0.283 -10.038 1.00 84.19 93 VAL A CA 1
ATOM 773 C C . VAL A 1 93 ? -5.852 0.526 -10.078 1.00 84.19 93 VAL A C 1
ATOM 775 O O . VAL A 1 93 ? -6.558 0.187 -9.127 1.00 84.19 93 VAL A O 1
ATOM 778 N N . ASN A 1 94 ? -6.383 1.067 -11.177 1.00 84.06 94 ASN A N 1
ATOM 779 C CA . ASN A 1 94 ? -7.823 1.293 -11.334 1.00 84.06 94 ASN A CA 1
ATOM 780 C C . ASN A 1 94 ? -8.615 -0.020 -11.408 1.00 84.06 94 ASN A C 1
ATOM 782 O O . ASN A 1 94 ? -9.664 -0.139 -10.774 1.00 84.06 94 ASN A O 1
ATOM 786 N N . ALA A 1 95 ? -8.091 -1.033 -12.097 1.00 84.25 95 ALA A N 1
ATOM 787 C CA . ALA A 1 95 ? -8.683 -2.366 -12.136 1.00 84.25 95 ALA A CA 1
ATOM 788 C C . ALA A 1 95 ? -8.664 -3.043 -10.755 1.00 84.25 95 ALA A C 1
ATOM 790 O O . ALA A 1 95 ? -9.603 -3.746 -10.385 1.00 84.25 95 ALA A O 1
ATOM 791 N N . PHE A 1 96 ? -7.614 -2.835 -9.953 1.00 82.94 96 PHE A N 1
ATOM 792 C CA . PHE A 1 96 ? -7.601 -3.278 -8.558 1.00 82.94 96 PHE A CA 1
ATOM 793 C C . PHE A 1 96 ? -8.682 -2.572 -7.736 1.00 82.94 96 PHE A C 1
ATOM 795 O O . PHE A 1 96 ? -9.466 -3.255 -7.081 1.00 82.94 96 PHE A O 1
ATOM 802 N N . LYS A 1 97 ? -8.782 -1.237 -7.832 1.00 80.44 97 LYS A N 1
ATOM 803 C CA . LYS A 1 97 ? -9.840 -0.454 -7.171 1.00 80.44 97 LYS A CA 1
ATOM 804 C C . LYS A 1 97 ? -11.229 -0.996 -7.511 1.00 80.44 97 LYS A C 1
ATOM 806 O O . LYS A 1 97 ? -12.007 -1.281 -6.613 1.00 80.44 97 LYS A O 1
ATOM 811 N N . GLN A 1 98 ? -11.531 -1.202 -8.790 1.00 81.62 98 GLN A N 1
ATOM 812 C CA . GLN A 1 98 ? -12.830 -1.738 -9.210 1.00 81.62 98 GLN A CA 1
ATOM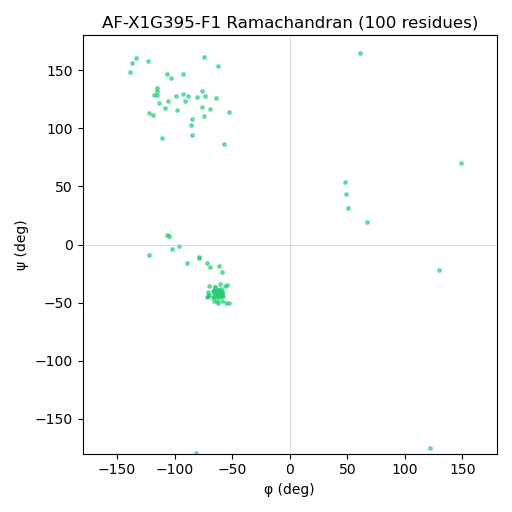 813 C C . GLN A 1 98 ? -13.123 -3.121 -8.612 1.00 81.62 98 GLN A C 1
ATOM 815 O O . GLN A 1 98 ? -14.254 -3.374 -8.210 1.00 81.62 98 GLN A O 1
ATOM 820 N N . ARG A 1 99 ? -12.113 -3.995 -8.498 1.00 78.00 99 ARG A N 1
ATOM 821 C CA . ARG A 1 99 ? -12.276 -5.330 -7.901 1.00 78.00 99 ARG A CA 1
ATOM 822 C C . ARG A 1 99 ? -12.588 -5.278 -6.411 1.00 78.00 99 ARG A C 1
ATOM 824 O O . ARG A 1 99 ? -13.490 -5.974 -5.974 1.00 78.00 99 ARG A O 1
ATOM 831 N N . ILE A 1 100 ? -11.877 -4.455 -5.640 1.00 75.00 100 ILE A N 1
ATOM 832 C CA . I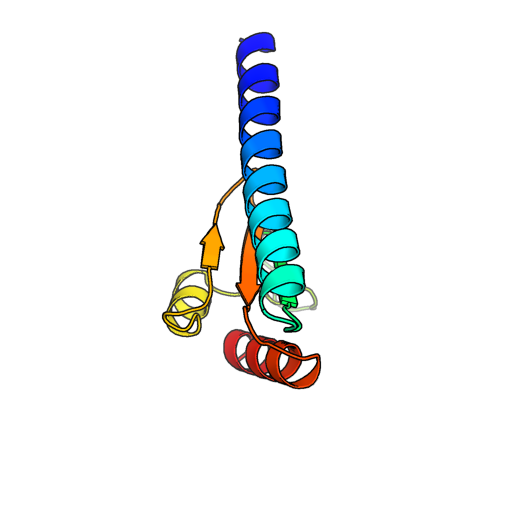LE A 1 100 ? -12.110 -4.333 -4.188 1.00 75.00 100 ILE A CA 1
ATOM 833 C C . ILE A 1 100 ? -13.416 -3.610 -3.829 1.00 75.00 100 ILE A C 1
ATOM 835 O O . ILE A 1 100 ? -13.840 -3.678 -2.679 1.00 75.00 100 ILE A O 1
ATOM 839 N N . TYR A 1 101 ? -14.028 -2.904 -4.786 1.00 67.69 101 TYR A N 1
ATOM 840 C CA . TYR A 1 101 ? -15.286 -2.173 -4.604 1.00 67.69 101 TYR A CA 1
ATOM 841 C C . TYR A 1 101 ? -16.541 -2.935 -5.047 1.00 67.69 101 TYR A C 1
ATOM 843 O O . TYR A 1 101 ? -17.629 -2.364 -4.942 1.00 67.69 101 TYR A O 1
ATOM 851 N N . LYS A 1 102 ? -16.405 -4.155 -5.574 1.00 60.53 102 LYS A N 1
ATOM 852 C CA . LYS A 1 102 ? -17.543 -4.997 -5.951 1.00 60.53 102 LYS A CA 1
ATOM 853 C C . LYS A 1 102 ? -18.125 -5.699 -4.726 1.00 60.53 102 LYS A C 1
ATOM 855 O O . LYS A 1 102 ? -19.367 -5.795 -4.676 1.00 60.53 102 LYS A O 1
#

Sequence (102 aa):
MLEFWKAMKKQRFEEEVKKIEDEINRSKRFNYSFGIIVVDISLAAPKGISALMPGKTISFHLMRKHIRGYDKLFGPFFKRYYIILPQSDRNGVNAFKQRIYK

Organism: NCBI:txid412755

Nearest PDB structures (foldseek):
  7e6g-assembly1_B  TM=6.805E-01  e=9.520E-03  Pseudomonas aeruginosa
  4zve-assembly1_A  TM=6.894E-01  e=1.843E-02  Escherichia coli K-12
  5llw-assembly1_A  TM=7.211E-01  e=5.668E-02  Idiomarina sp. A28L
  4urs-assembly1_A  TM=6.814E-01  e=4.351E-02  Thermotoga maritima
  4urq-assembly1_Z  TM=6.884E-01  e=6.910E-02  Thermotoga maritima

Radius of gyration: 16.11 Å; Cα contacts (8 Å, |Δi|>4): 85; chains: 1; bounding box: 45×22×45 Å

Secondary structure (DSSP, 8-state):
-HHHHHHHHHHHHHHHHHHHHHHHHHHHHTT---EEEEEE------TTGGGT--S----HHHHHHH--TTSEEEEEETTEEEEEETT--HHHHHHHHHHHT-

pLDDT: mean 73.46, std 14.19, range [38.66, 91.81]